Protein AF-A0A1C6JBN5-F1 (afdb_monomer)

Sequence (72 aa):
MNNNNNNNSLQQMGINVKPALNNLKTEVANELGLSNYEQTDKGNLTARQNGYVGGYMTKKLVEMAEQQLAGK

Mean predicted aligned error: 9.76 Å

Foldseek 3Di:
DDDPDDDDPVVVVPPPCVVVLVVLLQVLCVVVVNPPVVPDDCVVPDPVSVVSSVVVSVVVVVVVVVVVVVVD

pLDDT: mean 81.48, std 17.47, range [38.62, 96.56]

Structure (mmCIF, N/CA/C/O backbone):
data_AF-A0A1C6JBN5-F1
#
_entry.id   AF-A0A1C6JBN5-F1
#
loop_
_atom_site.group_PDB
_atom_site.id
_atom_site.type_symbol
_atom_site.label_atom_id
_atom_site.label_alt_id
_atom_site.label_comp_id
_atom_site.label_asym_id
_atom_site.label_entity_id
_atom_site.label_seq_id
_atom_site.pdbx_PDB_ins_code
_atom_site.Cartn_x
_atom_site.Cartn_y
_atom_site.Cartn_z
_atom_site.occupancy
_atom_site.B_iso_or_equiv
_atom_site.auth_seq_id
_atom_site.auth_comp_id
_atom_site.auth_asym_id
_atom_site.auth_atom_id
_atom_site.pdbx_PDB_model_num
ATOM 1 N N . MET A 1 1 ? 4.757 37.876 31.530 1.00 39.09 1 MET A N 1
ATOM 2 C CA . MET A 1 1 ? 4.027 37.455 30.314 1.00 39.09 1 MET A CA 1
ATOM 3 C C . MET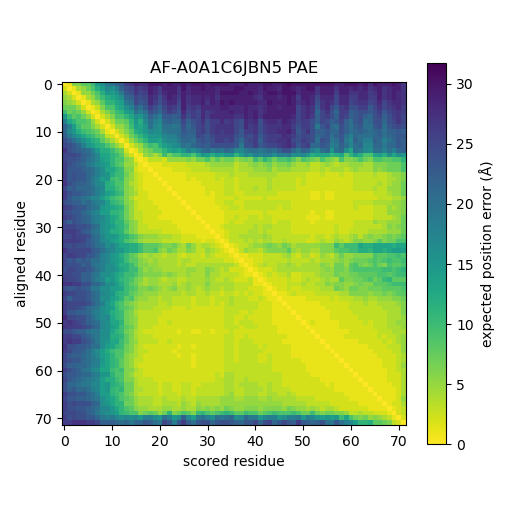 A 1 1 ? 4.408 36.012 30.026 1.00 39.09 1 MET A C 1
ATOM 5 O O . MET A 1 1 ? 5.572 35.752 29.763 1.00 39.09 1 MET A O 1
ATOM 9 N N . ASN A 1 2 ? 3.466 35.083 30.203 1.00 38.62 2 ASN A N 1
ATOM 10 C CA . ASN A 1 2 ? 3.678 33.638 30.110 1.00 38.62 2 ASN A CA 1
ATOM 11 C C . ASN A 1 2 ? 3.288 33.165 28.701 1.00 38.62 2 ASN A C 1
ATOM 13 O O . ASN A 1 2 ? 2.100 33.125 28.386 1.00 38.62 2 ASN A O 1
ATOM 17 N N . ASN A 1 3 ? 4.268 32.869 27.844 1.00 53.97 3 ASN A N 1
ATOM 18 C CA . ASN A 1 3 ? 4.014 32.450 26.464 1.00 53.97 3 ASN A CA 1
ATOM 19 C C . ASN A 1 3 ? 3.866 30.921 26.397 1.00 53.97 3 ASN A C 1
ATOM 21 O O . ASN A 1 3 ? 4.835 30.191 26.197 1.00 53.97 3 ASN A O 1
ATOM 25 N N . ASN A 1 4 ? 2.630 30.450 26.572 1.00 54.03 4 ASN A N 1
ATOM 26 C CA . ASN A 1 4 ? 2.223 29.080 26.260 1.00 54.03 4 ASN A CA 1
ATOM 27 C C . ASN A 1 4 ? 2.133 28.910 24.736 1.00 54.03 4 ASN A C 1
ATOM 29 O O . ASN A 1 4 ? 1.071 29.089 24.142 1.00 54.03 4 ASN A O 1
ATOM 33 N N . ASN A 1 5 ? 3.248 28.550 24.100 1.00 56.81 5 ASN A N 1
ATOM 34 C CA . ASN A 1 5 ? 3.247 28.117 22.706 1.00 56.81 5 ASN A CA 1
ATOM 35 C C . ASN A 1 5 ? 2.900 26.627 22.622 1.00 56.81 5 ASN A C 1
ATOM 37 O O . ASN A 1 5 ? 3.765 25.755 22.633 1.00 56.81 5 ASN A O 1
ATOM 41 N N . ASN A 1 6 ? 1.597 26.370 22.514 1.00 59.09 6 ASN A N 1
ATOM 42 C CA . ASN A 1 6 ? 1.026 25.131 22.005 1.00 59.09 6 ASN A CA 1
ATOM 43 C C . ASN A 1 6 ? 1.441 24.948 20.543 1.00 59.09 6 ASN A C 1
ATOM 45 O O . ASN A 1 6 ? 0.803 25.527 19.674 1.00 59.09 6 ASN A O 1
ATOM 49 N N . ASN A 1 7 ? 2.476 24.161 20.255 1.00 53.03 7 ASN A N 1
ATOM 50 C CA . ASN A 1 7 ? 2.717 23.646 18.908 1.00 53.03 7 ASN A CA 1
ATOM 51 C C . ASN A 1 7 ? 3.415 22.280 18.986 1.00 53.03 7 ASN A C 1
ATOM 53 O O . ASN A 1 7 ? 4.501 22.174 19.544 1.00 53.03 7 ASN A O 1
ATOM 57 N N . ASN A 1 8 ? 2.785 21.276 18.363 1.00 48.25 8 ASN A N 1
ATOM 58 C CA . ASN A 1 8 ? 3.258 19.907 18.106 1.00 48.25 8 ASN A CA 1
ATOM 59 C C . ASN A 1 8 ? 3.092 18.820 19.189 1.00 48.25 8 ASN A C 1
ATOM 61 O O . ASN A 1 8 ? 4.024 18.086 19.503 1.00 48.25 8 ASN A O 1
ATOM 65 N N . SER A 1 9 ? 1.848 18.540 19.588 1.00 44.31 9 SER A N 1
ATOM 66 C CA . SER A 1 9 ? 1.476 17.198 20.081 1.00 44.31 9 SER A CA 1
ATOM 67 C C . SER A 1 9 ? 1.590 16.095 19.005 1.00 44.31 9 SER A C 1
ATOM 69 O O . SER A 1 9 ? 1.606 14.915 19.339 1.00 44.31 9 SER A O 1
ATOM 71 N N . LEU A 1 10 ? 1.750 16.450 17.720 1.00 51.62 10 LEU A N 1
ATOM 72 C CA . LEU A 1 10 ? 2.038 15.502 16.630 1.00 51.62 10 LEU A CA 1
ATOM 73 C C . LEU A 1 10 ? 3.506 15.038 16.592 1.00 51.62 10 LEU A C 1
ATOM 75 O O . LEU A 1 10 ? 3.777 13.939 16.118 1.00 51.62 10 LEU A O 1
ATOM 79 N N . GLN A 1 11 ? 4.456 15.826 17.117 1.00 47.50 11 GLN A N 1
ATOM 80 C CA . GLN A 1 11 ? 5.864 15.400 17.226 1.00 47.50 11 GLN A CA 1
ATOM 81 C C . GLN A 1 11 ? 6.093 14.436 18.400 1.00 47.50 11 GLN A C 1
ATOM 83 O O . GLN A 1 11 ? 7.097 13.729 18.428 1.00 47.50 11 GLN A O 1
ATOM 88 N N . GLN A 1 12 ? 5.149 14.369 19.343 1.00 45.78 12 GLN A N 1
ATOM 89 C CA . GLN A 1 12 ? 5.232 13.532 20.540 1.00 45.78 12 GLN A CA 1
ATOM 90 C C . GLN A 1 12 ? 4.491 12.189 20.403 1.00 45.78 12 GLN A C 1
ATOM 92 O O . GLN A 1 12 ? 4.346 11.459 21.374 1.00 45.78 12 GLN A O 1
ATOM 97 N N . MET A 1 13 ? 4.089 11.796 19.189 1.00 52.19 13 MET A N 1
ATOM 98 C CA . MET A 1 13 ? 3.815 10.390 18.850 1.00 52.19 13 MET A CA 1
ATOM 99 C C . MET A 1 13 ? 5.067 9.745 18.246 1.00 52.19 13 MET A C 1
ATOM 101 O O . MET A 1 13 ? 5.016 9.105 17.199 1.00 52.19 13 MET A O 1
ATOM 105 N N . GLY A 1 14 ? 6.212 9.936 18.907 1.00 50.44 14 GLY A N 1
ATOM 106 C CA . GLY A 1 14 ? 7.513 9.353 18.571 1.00 50.44 14 GLY A CA 1
ATOM 107 C C . GLY A 1 14 ? 7.573 7.836 18.767 1.00 50.44 14 GLY A C 1
ATOM 108 O O . GLY A 1 14 ? 8.558 7.314 19.281 1.00 50.44 14 GLY A O 1
ATOM 109 N N . ILE A 1 15 ? 6.529 7.111 18.371 1.00 60.28 15 ILE A N 1
ATOM 110 C CA . ILE A 1 15 ? 6.624 5.680 18.135 1.00 60.28 15 ILE A CA 1
ATOM 111 C C . ILE A 1 15 ? 7.428 5.555 16.848 1.00 60.28 15 ILE A C 1
ATOM 113 O O . ILE A 1 15 ? 7.070 6.118 15.814 1.00 60.28 15 ILE A O 1
ATOM 117 N N . ASN A 1 16 ? 8.550 4.848 16.910 1.00 67.25 16 ASN A N 1
ATOM 118 C CA . ASN A 1 16 ? 9.305 4.475 15.726 1.00 67.25 16 ASN A CA 1
ATOM 119 C C . ASN A 1 16 ? 8.440 3.522 14.879 1.00 67.25 16 ASN A C 1
ATOM 121 O O . ASN A 1 16 ? 8.579 2.309 14.962 1.00 67.25 16 ASN A O 1
ATOM 125 N N . VAL A 1 17 ? 7.497 4.076 14.112 1.00 79.50 17 VAL A N 1
ATOM 126 C CA . VAL A 1 17 ? 6.544 3.345 13.262 1.00 79.50 17 VAL A CA 1
ATOM 127 C C . VAL A 1 17 ? 7.165 2.928 11.937 1.00 79.50 17 VAL A C 1
ATOM 129 O O . VAL A 1 17 ? 6.565 2.160 11.197 1.00 79.50 17 VAL A O 1
ATOM 132 N N . LYS A 1 18 ? 8.380 3.400 11.627 1.00 83.81 18 LYS A N 1
ATOM 133 C CA . LYS A 1 18 ? 9.080 3.073 10.379 1.00 83.81 18 LYS A CA 1
ATOM 134 C C . LYS A 1 18 ? 9.182 1.558 10.136 1.00 83.81 18 LYS A C 1
ATOM 136 O O . LYS A 1 18 ? 8.875 1.150 9.021 1.00 83.81 18 LYS A O 1
ATOM 141 N N . PRO A 1 19 ? 9.531 0.708 11.124 1.00 87.38 19 PRO A N 1
ATOM 142 C CA . PRO A 1 19 ? 9.561 -0.740 10.929 1.00 87.38 19 PRO A CA 1
ATOM 143 C C . PRO A 1 19 ? 8.170 -1.317 10.639 1.00 87.38 19 PRO A C 1
ATOM 145 O O . PRO A 1 19 ? 8.022 -2.100 9.709 1.00 87.38 19 PRO A O 1
ATOM 148 N N . ALA A 1 20 ? 7.140 -0.880 11.371 1.00 88.81 20 ALA A N 1
ATOM 149 C CA . ALA A 1 20 ? 5.765 -1.331 11.152 1.00 88.81 20 ALA A CA 1
ATOM 150 C C . ALA A 1 20 ? 5.245 -0.926 9.762 1.00 88.81 20 ALA A C 1
ATOM 152 O O . ALA A 1 20 ? 4.644 -1.732 9.060 1.00 88.81 20 ALA A O 1
ATOM 153 N N . LEU A 1 21 ? 5.541 0.301 9.327 1.00 90.19 21 LEU A N 1
ATOM 154 C CA . LEU A 1 21 ? 5.189 0.790 7.995 1.00 90.19 21 LEU A CA 1
ATOM 155 C C . LEU A 1 21 ? 5.958 0.063 6.885 1.00 90.19 21 LEU A C 1
ATOM 157 O O . LEU A 1 21 ? 5.402 -0.156 5.813 1.00 90.19 21 LEU A O 1
ATOM 161 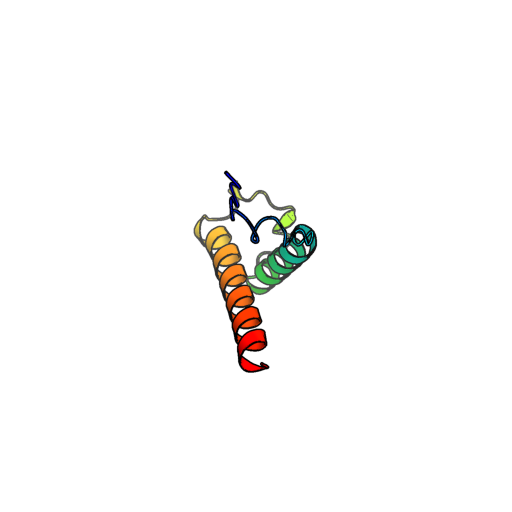N N . ASN A 1 22 ? 7.208 -0.339 7.125 1.00 91.06 22 ASN A N 1
ATOM 162 C CA . ASN A 1 22 ? 7.971 -1.154 6.178 1.00 91.06 22 ASN A CA 1
ATOM 163 C C . ASN A 1 22 ? 7.386 -2.566 6.039 1.00 91.06 22 ASN A C 1
ATOM 165 O O . ASN A 1 22 ? 7.307 -3.081 4.922 1.00 91.06 22 ASN A O 1
ATOM 169 N N . ASN A 1 23 ? 6.930 -3.164 7.143 1.00 91.50 23 ASN A N 1
ATOM 170 C CA . ASN A 1 23 ? 6.228 -4.447 7.110 1.00 91.50 23 ASN A CA 1
ATOM 171 C C . ASN A 1 23 ? 4.919 -4.318 6.325 1.00 91.50 23 ASN A C 1
ATOM 173 O O . ASN A 1 23 ? 4.726 -5.047 5.357 1.00 91.50 23 ASN A O 1
ATOM 177 N N . LEU A 1 24 ? 4.102 -3.306 6.641 1.00 93.31 24 LEU A N 1
ATOM 178 C CA . LEU A 1 24 ? 2.859 -3.023 5.918 1.00 93.31 24 LEU A CA 1
ATOM 179 C C . LEU A 1 24 ? 3.104 -2.819 4.418 1.00 93.31 24 LEU A C 1
ATOM 181 O O . LEU A 1 24 ? 2.381 -3.359 3.588 1.00 93.31 24 LEU A O 1
ATOM 185 N N . LYS A 1 25 ? 4.135 -2.053 4.051 1.00 92.94 25 LYS A N 1
ATOM 186 C CA . LYS A 1 25 ? 4.528 -1.846 2.652 1.00 92.94 25 LYS A CA 1
ATOM 187 C C . LYS A 1 25 ? 4.866 -3.163 1.956 1.00 92.94 25 LYS A C 1
ATOM 189 O O . LYS A 1 25 ? 4.443 -3.374 0.823 1.00 92.94 25 LYS A O 1
ATOM 194 N N . THR A 1 26 ? 5.612 -4.036 2.630 1.00 93.12 26 THR A N 1
ATOM 195 C CA . THR A 1 26 ? 6.010 -5.346 2.098 1.00 93.12 26 THR A CA 1
ATOM 196 C C . THR A 1 26 ? 4.797 -6.255 1.918 1.00 93.12 26 THR A C 1
ATOM 198 O O . THR A 1 26 ? 4.643 -6.869 0.866 1.00 93.12 26 THR A O 1
ATOM 201 N N . GLU A 1 27 ? 3.903 -6.298 2.905 1.00 92.12 27 GLU A N 1
ATOM 202 C CA . GLU A 1 27 ? 2.643 -7.044 2.845 1.00 92.12 27 GLU A CA 1
ATOM 203 C C . GLU A 1 27 ? 1.760 -6.559 1.693 1.00 92.12 27 GLU A C 1
ATOM 205 O O . GLU A 1 27 ? 1.371 -7.355 0.842 1.00 92.12 27 GLU A O 1
ATOM 210 N N . VAL A 1 28 ? 1.519 -5.248 1.603 1.00 94.31 28 VAL A N 1
ATOM 211 C CA . VAL A 1 28 ? 0.726 -4.640 0.525 1.00 94.31 28 VAL A CA 1
ATOM 212 C C . VAL A 1 28 ? 1.339 -4.923 -0.844 1.00 94.31 28 VAL A C 1
ATOM 214 O O . VAL 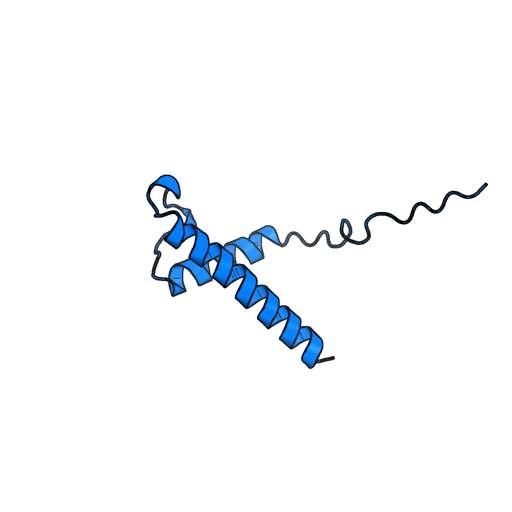A 1 28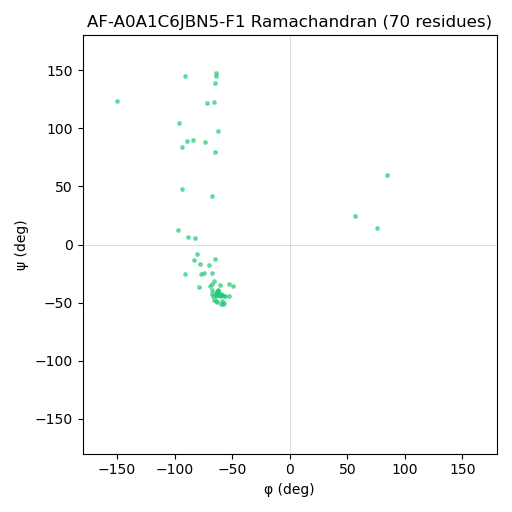 ? 0.626 -5.257 -1.786 1.00 94.31 28 VAL A O 1
ATOM 217 N N . ALA A 1 29 ? 2.658 -4.802 -0.981 1.00 93.12 29 ALA A N 1
ATOM 218 C CA . ALA A 1 29 ? 3.318 -5.094 -2.244 1.00 93.12 29 ALA A CA 1
ATOM 219 C C . ALA A 1 29 ? 3.155 -6.568 -2.648 1.00 93.12 29 ALA A C 1
ATOM 221 O O . ALA A 1 29 ? 2.840 -6.846 -3.805 1.00 93.12 29 ALA A O 1
ATOM 222 N N . ASN A 1 30 ? 3.282 -7.497 -1.697 1.00 92.25 30 ASN A N 1
ATOM 223 C CA . ASN A 1 30 ? 3.050 -8.920 -1.940 1.00 92.25 30 ASN A CA 1
ATOM 224 C C . ASN A 1 30 ? 1.592 -9.207 -2.339 1.00 92.25 30 ASN A C 1
ATOM 226 O O . ASN A 1 30 ? 1.367 -9.958 -3.286 1.00 92.25 30 ASN A O 1
ATOM 230 N N . GLU A 1 31 ? 0.611 -8.579 -1.681 1.00 91.44 31 GLU A N 1
ATOM 231 C CA . GLU A 1 31 ? -0.816 -8.683 -2.038 1.00 91.44 31 GLU A CA 1
ATOM 232 C C . GLU A 1 31 ? -1.097 -8.185 -3.463 1.00 91.44 31 GLU A C 1
ATOM 234 O O . GLU A 1 31 ? -1.930 -8.746 -4.172 1.00 91.44 31 GLU A O 1
ATOM 239 N N . LEU A 1 32 ? -0.370 -7.157 -3.908 1.00 91.94 32 LEU A N 1
ATOM 240 C CA . LEU A 1 32 ? -0.455 -6.609 -5.264 1.00 91.94 32 LEU A CA 1
ATOM 241 C C . LEU A 1 32 ? 0.368 -7.403 -6.298 1.00 91.94 32 LEU A C 1
ATOM 243 O O . LEU A 1 32 ? 0.468 -6.983 -7.453 1.00 91.94 32 LEU A O 1
ATOM 247 N N . GLY A 1 33 ? 0.965 -8.535 -5.909 1.00 90.06 33 GLY A N 1
ATOM 248 C CA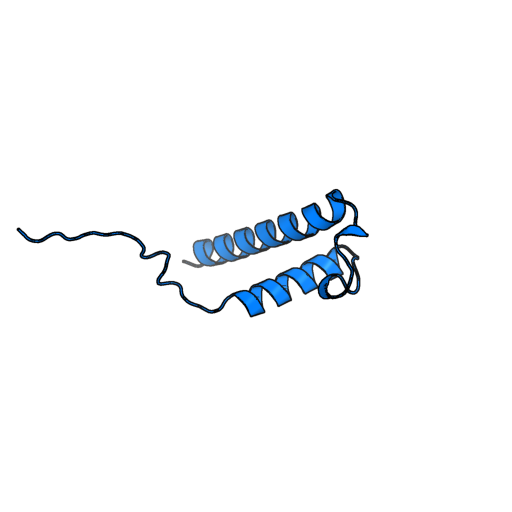 . GLY A 1 33 ? 1.774 -9.388 -6.783 1.00 90.06 33 GLY A CA 1
ATOM 249 C C . GLY A 1 33 ? 3.172 -8.840 -7.090 1.00 90.06 33 GLY A C 1
ATOM 250 O O . GLY A 1 33 ? 3.835 -9.318 -8.009 1.00 90.06 33 GLY A O 1
ATOM 251 N N . LEU A 1 34 ? 3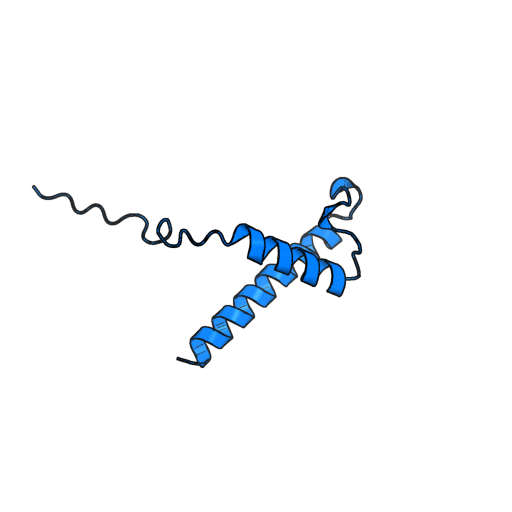.637 -7.835 -6.343 1.00 89.56 34 LEU A N 1
ATOM 252 C CA . LEU A 1 34 ? 4.965 -7.239 -6.486 1.00 89.56 34 LEU A CA 1
ATOM 253 C C . LEU A 1 34 ? 5.949 -7.920 -5.528 1.00 89.56 34 LEU A C 1
ATOM 255 O O . LEU A 1 34 ? 6.214 -7.440 -4.425 1.00 89.56 34 LEU A O 1
ATOM 259 N N . SER A 1 35 ? 6.509 -9.050 -5.957 1.00 84.31 35 SER A N 1
ATOM 260 C CA . SER A 1 35 ? 7.544 -9.752 -5.195 1.00 84.31 35 SER A CA 1
ATOM 261 C C . SER A 1 35 ? 8.816 -8.911 -5.060 1.00 84.31 35 SER A C 1
ATOM 263 O O . SER A 1 35 ? 9.209 -8.205 -5.987 1.00 84.31 35 SER A O 1
ATOM 265 N N . ASN A 1 36 ? 9.492 -9.026 -3.913 1.00 84.12 36 ASN A N 1
ATOM 266 C CA . ASN A 1 36 ? 10.759 -8.344 -3.620 1.00 84.12 36 ASN A CA 1
ATOM 267 C C . ASN A 1 36 ? 10.714 -6.816 -3.738 1.00 84.12 36 ASN A C 1
ATOM 269 O O . ASN A 1 36 ? 11.762 -6.189 -3.888 1.00 84.12 36 ASN A O 1
ATOM 273 N N . TYR A 1 37 ? 9.533 -6.208 -3.597 1.00 86.88 37 TYR A N 1
ATOM 274 C CA . TYR A 1 37 ? 9.345 -4.767 -3.750 1.00 86.88 37 TYR A CA 1
ATOM 275 C C . TYR A 1 37 ? 10.353 -3.933 -2.958 1.00 86.88 37 TYR A C 1
ATOM 277 O O . TYR A 1 37 ? 10.815 -2.926 -3.469 1.00 86.88 37 TYR A O 1
ATOM 285 N N . GLU A 1 38 ? 10.775 -4.353 -1.762 1.00 86.12 38 GLU A N 1
ATOM 286 C CA . GLU A 1 38 ? 11.796 -3.644 -0.980 1.00 86.12 38 GLU A CA 1
ATOM 287 C C . GLU A 1 38 ? 13.168 -3.583 -1.658 1.00 86.12 38 GLU A C 1
ATOM 289 O O . GLU A 1 38 ? 13.802 -2.529 -1.633 1.00 86.12 38 GLU A O 1
ATOM 294 N N . GLN A 1 39 ? 13.596 -4.674 -2.292 1.00 87.06 39 GLN A N 1
ATOM 295 C CA . GLN A 1 39 ? 14.918 -4.815 -2.913 1.00 87.06 39 GLN A CA 1
ATOM 296 C C . GLN A 1 39 ? 14.925 -4.384 -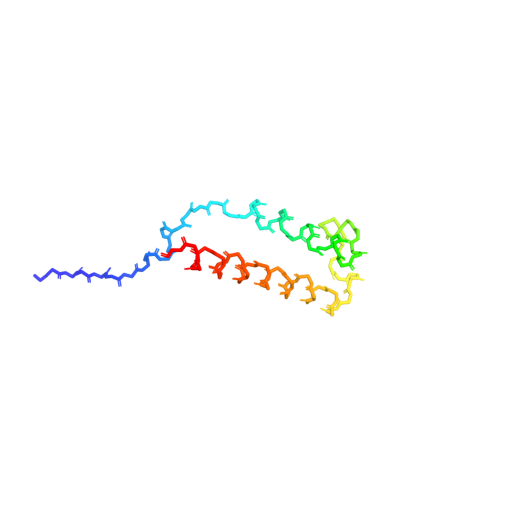4.381 1.00 87.06 39 GLN A C 1
ATOM 298 O O . GLN A 1 39 ? 15.959 -3.979 -4.906 1.00 87.06 39 GLN A O 1
ATOM 303 N N . THR A 1 40 ? 13.775 -4.454 -5.049 1.00 87.12 40 THR A N 1
ATOM 304 C CA . THR A 1 40 ? 13.630 -4.005 -6.431 1.00 87.12 40 THR A CA 1
ATOM 305 C C . THR A 1 40 ? 13.851 -2.499 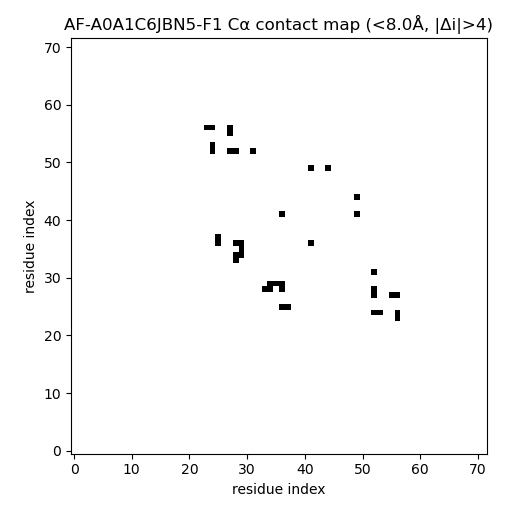-6.520 1.00 87.12 40 THR A C 1
ATOM 307 O O . THR A 1 40 ? 13.364 -1.732 -5.682 1.00 87.12 40 THR A O 1
ATOM 310 N N . ASP A 1 41 ? 14.565 -2.069 -7.558 1.00 86.94 41 ASP A N 1
ATOM 311 C CA . ASP A 1 41 ? 14.654 -0.659 -7.918 1.00 86.94 41 ASP A CA 1
ATOM 312 C C . ASP A 1 41 ? 13.275 -0.150 -8.363 1.00 86.94 41 ASP A C 1
ATOM 314 O O . ASP A 1 41 ? 12.668 -0.669 -9.302 1.00 86.94 41 ASP A O 1
ATOM 318 N N . LYS A 1 42 ? 12.773 0.885 -7.686 1.00 87.38 42 LYS A N 1
ATOM 319 C CA . LYS A 1 42 ? 11.436 1.450 -7.931 1.00 87.38 42 LYS A CA 1
ATOM 320 C C . LYS A 1 42 ? 11.377 2.169 -9.273 1.00 87.38 42 LYS A C 1
ATOM 322 O O . LYS A 1 42 ? 10.273 2.359 -9.775 1.00 87.38 42 LYS A O 1
ATOM 327 N N . GLY A 1 43 ? 12.526 2.510 -9.864 1.00 88.25 43 GLY A N 1
ATOM 328 C CA . GLY A 1 43 ? 12.627 3.010 -11.234 1.00 88.25 43 GLY A CA 1
ATOM 329 C C . GLY A 1 43 ? 12.267 1.967 -12.297 1.00 88.25 43 GLY A C 1
ATOM 330 O O . GLY A 1 43 ? 11.804 2.338 -13.371 1.00 88.25 43 GLY A O 1
ATOM 331 N N . ASN A 1 44 ? 12.396 0.671 -11.986 1.00 90.31 44 ASN A N 1
ATOM 332 C CA . ASN A 1 44 ? 11.993 -0.416 -12.887 1.00 90.31 44 ASN A CA 1
ATOM 333 C C . ASN A 1 44 ? 10.493 -0.739 -12.803 1.00 90.31 44 ASN A C 1
ATOM 335 O O . ASN A 1 44 ? 9.962 -1.457 -13.649 1.00 90.31 44 ASN A O 1
ATOM 339 N N . LEU A 1 45 ? 9.806 -0.231 -11.778 1.00 90.06 45 LEU A N 1
ATOM 340 C CA . LEU A 1 45 ? 8.366 -0.380 -11.615 1.00 90.06 45 LEU A CA 1
ATOM 341 C C . LEU A 1 45 ? 7.651 0.797 -12.269 1.00 90.06 45 LEU A C 1
ATOM 343 O O . LEU A 1 45 ? 8.105 1.940 -12.229 1.00 90.06 45 LEU A O 1
ATOM 347 N N . THR A 1 46 ? 6.479 0.540 -12.842 1.00 93.12 46 THR A N 1
ATOM 348 C CA . THR A 1 46 ? 5.664 1.626 -13.386 1.00 93.12 46 THR A CA 1
ATOM 349 C C . THR A 1 46 ? 5.216 2.562 -12.260 1.00 93.12 46 THR A C 1
ATOM 351 O O . THR A 1 46 ? 4.925 2.126 -11.142 1.00 93.12 46 THR A O 1
ATOM 354 N N . ALA A 1 47 ? 5.074 3.857 -12.559 1.00 93.62 47 ALA A N 1
ATOM 355 C CA . ALA A 1 47 ? 4.553 4.834 -11.597 1.00 93.62 47 ALA A CA 1
ATOM 356 C C . ALA A 1 47 ? 3.201 4.400 -10.997 1.00 93.62 47 ALA A C 1
ATOM 358 O O . ALA A 1 47 ? 2.937 4.619 -9.818 1.00 93.62 47 ALA A O 1
ATOM 359 N N . ARG A 1 48 ? 2.373 3.712 -11.795 1.00 93.25 48 ARG A N 1
ATOM 360 C CA . ARG A 1 48 ? 1.100 3.135 -11.357 1.00 93.25 48 ARG A CA 1
ATOM 361 C C . ARG A 1 48 ? 1.284 2.035 -10.305 1.00 93.25 48 ARG A C 1
ATOM 363 O O . ARG A 1 48 ? 0.557 2.046 -9.322 1.00 93.25 48 ARG A O 1
ATOM 370 N N . GLN A 1 49 ? 2.241 1.121 -10.474 1.00 92.38 49 GLN A N 1
ATOM 371 C CA . GLN A 1 49 ? 2.514 0.058 -9.494 1.00 92.38 49 GLN A CA 1
ATOM 372 C C . GLN A 1 49 ? 2.992 0.631 -8.158 1.00 92.38 49 GLN A C 1
ATOM 374 O O . GLN A 1 49 ? 2.428 0.301 -7.118 1.00 92.38 49 GLN A O 1
ATOM 379 N N . ASN A 1 50 ? 3.965 1.547 -8.192 1.00 92.62 50 ASN A N 1
ATOM 380 C CA . ASN A 1 50 ? 4.436 2.238 -6.987 1.00 92.62 50 ASN A CA 1
ATOM 381 C C . ASN A 1 50 ? 3.293 3.012 -6.304 1.00 92.62 50 ASN A C 1
ATOM 383 O O . ASN A 1 50 ? 3.126 2.952 -5.084 1.00 92.62 50 ASN A O 1
ATOM 387 N N . GLY A 1 51 ? 2.469 3.701 -7.101 1.00 94.19 51 GLY A N 1
ATOM 388 C CA . GLY A 1 51 ? 1.298 4.430 -6.619 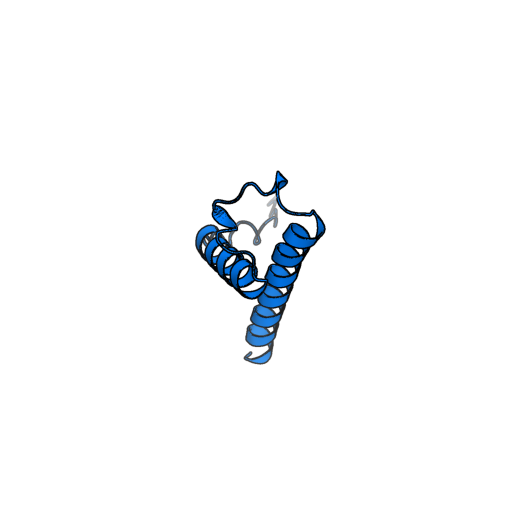1.00 94.19 51 GLY A CA 1
ATOM 389 C C . GLY A 1 51 ? 0.250 3.522 -5.974 1.00 94.19 51 GLY A C 1
ATOM 390 O O . GLY A 1 51 ? -0.296 3.878 -4.932 1.00 94.19 51 GLY A O 1
ATOM 391 N N . TYR A 1 52 ? 0.002 2.335 -6.536 1.00 95.25 52 TYR A N 1
ATOM 392 C CA . TYR A 1 52 ? -0.918 1.369 -5.939 1.00 95.25 52 TYR A CA 1
ATOM 393 C C . TYR A 1 52 ? -0.433 0.873 -4.581 1.00 95.25 52 TYR A C 1
ATOM 395 O O . TYR A 1 52 ? -1.239 0.842 -3.656 1.00 95.25 52 TYR A O 1
ATOM 403 N N . VAL A 1 53 ? 0.859 0.583 -4.411 1.00 94.94 53 VAL A N 1
ATOM 404 C CA . VAL A 1 53 ? 1.390 0.187 -3.096 1.00 94.94 53 VAL A CA 1
ATOM 405 C C . VAL A 1 53 ? 1.123 1.276 -2.055 1.00 94.94 53 VAL A C 1
ATOM 407 O O . VAL A 1 53 ? 0.528 1.000 -1.016 1.00 94.94 53 VAL A O 1
ATOM 410 N N . GLY A 1 54 ? 1.476 2.530 -2.350 1.00 94.75 54 GLY A N 1
ATOM 411 C CA . GLY A 1 54 ? 1.227 3.645 -1.429 1.00 94.75 54 GLY A CA 1
ATOM 412 C C . GLY A 1 54 ? -0.261 3.859 -1.128 1.00 94.75 54 GLY A C 1
ATOM 413 O O . GLY A 1 54 ? -0.644 4.011 0.030 1.00 94.75 54 GLY A O 1
ATOM 414 N N . GLY A 1 55 ? -1.116 3.806 -2.153 1.00 96.56 55 GLY A N 1
ATOM 415 C CA . GLY A 1 55 ? -2.561 3.975 -1.997 1.00 96.56 55 GLY A CA 1
ATOM 416 C C . GLY A 1 55 ? -3.206 2.884 -1.140 1.00 96.56 55 GLY A C 1
ATOM 417 O O . GLY A 1 55 ? -4.016 3.189 -0.264 1.00 96.56 55 GLY A O 1
ATOM 418 N N . TYR A 1 56 ? -2.817 1.621 -1.334 1.00 96.25 56 TYR A N 1
ATOM 419 C CA . TYR A 1 56 ? -3.310 0.507 -0.521 1.00 96.25 56 TYR A CA 1
ATOM 420 C C . TYR A 1 56 ? -2.794 0.566 0.920 1.00 96.25 56 TYR A C 1
ATOM 422 O O . TYR A 1 56 ? -3.553 0.266 1.840 1.00 96.25 56 TYR A O 1
ATOM 430 N N . MET A 1 57 ? -1.552 1.014 1.144 1.00 95.38 57 MET A N 1
ATOM 431 C CA . MET A 1 57 ? -1.056 1.274 2.500 1.00 95.38 57 MET A CA 1
ATOM 432 C C . MET A 1 57 ? -1.920 2.317 3.216 1.00 95.38 57 MET A C 1
ATOM 434 O O . MET A 1 57 ? -2.352 2.078 4.341 1.00 95.38 57 MET A O 1
ATOM 438 N N . THR A 1 58 ? -2.212 3.454 2.571 1.00 95.50 58 THR A N 1
ATOM 439 C CA . THR A 1 58 ? -3.087 4.484 3.152 1.00 95.50 58 THR A CA 1
ATOM 440 C C . THR A 1 58 ? -4.483 3.938 3.421 1.00 95.50 58 THR A C 1
ATOM 442 O O . THR A 1 58 ? -5.013 4.169 4.503 1.00 95.50 58 THR A O 1
ATOM 445 N N . LYS A 1 59 ? -5.056 3.169 2.489 1.00 95.69 59 LYS A N 1
ATOM 446 C CA . LYS A 1 59 ? -6.367 2.541 2.674 1.00 95.69 59 LYS A CA 1
ATOM 447 C C . LYS A 1 59 ? -6.400 1.654 3.923 1.00 95.69 59 LYS A C 1
ATOM 449 O O . LYS A 1 59 ? -7.257 1.859 4.772 1.00 95.69 59 LYS A O 1
ATOM 454 N N . LYS A 1 60 ? -5.428 0.751 4.090 1.00 94.00 60 LYS A N 1
ATOM 455 C CA . LYS A 1 60 ? -5.339 -0.120 5.276 1.00 94.00 60 LYS A CA 1
ATOM 456 C C . LYS A 1 60 ? -5.141 0.670 6.571 1.00 94.00 60 LYS A C 1
ATOM 458 O O . LYS A 1 60 ? -5.713 0.319 7.596 1.00 94.00 60 LYS A O 1
ATOM 463 N N . LEU A 1 61 ? -4.340 1.738 6.548 1.00 92.38 61 LEU A N 1
ATOM 464 C CA . LEU A 1 61 ? -4.161 2.618 7.712 1.00 92.38 61 LEU A CA 1
ATOM 465 C C . LEU A 1 61 ? -5.464 3.315 8.110 1.00 92.38 61 LEU A C 1
ATOM 467 O O . LEU A 1 61 ? -5.755 3.410 9.300 1.00 92.38 61 LEU A O 1
ATOM 471 N N . VAL A 1 62 ? -6.249 3.767 7.130 1.00 94.06 62 VAL A N 1
ATOM 472 C CA . VAL A 1 62 ? -7.575 4.345 7.375 1.00 94.06 62 VAL A CA 1
ATOM 473 C C . VAL A 1 62 ? -8.522 3.286 7.929 1.00 94.06 62 VAL A C 1
ATOM 475 O O . VAL A 1 62 ? -9.117 3.530 8.967 1.00 94.06 62 VAL A O 1
ATOM 478 N N . GLU A 1 63 ? -8.584 2.093 7.335 1.00 93.44 63 GLU A N 1
ATOM 479 C CA . GLU A 1 63 ? -9.408 0.981 7.838 1.00 93.44 63 GLU A CA 1
ATOM 480 C C . GLU A 1 63 ? -9.051 0.614 9.291 1.00 93.44 63 GLU A C 1
ATOM 482 O O . GLU A 1 63 ? -9.931 0.460 10.136 1.00 93.44 63 GLU A O 1
ATOM 487 N N . MET A 1 64 ? -7.756 0.533 9.621 1.00 91.19 64 MET A N 1
ATOM 488 C CA . MET A 1 64 ? -7.293 0.296 10.994 1.00 91.19 64 MET A CA 1
ATOM 489 C C . MET A 1 64 ? -7.709 1.422 11.948 1.00 91.19 64 MET A C 1
ATOM 491 O O . MET A 1 64 ? -8.087 1.156 13.089 1.00 91.19 64 MET A O 1
ATOM 495 N N . ALA A 1 65 ? -7.638 2.679 11.505 1.00 91.44 65 ALA A N 1
ATOM 496 C CA . ALA A 1 65 ? -8.075 3.821 12.300 1.00 91.44 65 ALA A CA 1
ATOM 497 C C . ALA A 1 65 ? -9.599 3.816 12.503 1.00 91.44 65 ALA A C 1
ATOM 499 O O . ALA A 1 65 ? -10.063 4.024 13.620 1.00 91.44 65 ALA A O 1
ATOM 500 N N . GLU A 1 66 ? -10.375 3.517 11.460 1.00 93.06 66 GLU A N 1
ATOM 501 C CA . GLU A 1 66 ? -11.832 3.373 11.526 1.00 93.06 66 GLU A CA 1
ATOM 502 C C . GLU A 1 66 ? -12.238 2.270 12.506 1.00 93.06 66 GLU A C 1
ATOM 504 O O . GLU A 1 66 ? -13.109 2.492 13.342 1.00 93.06 66 GLU A O 1
ATOM 509 N N . GLN A 1 67 ? -11.563 1.116 12.487 1.00 92.75 67 GLN A N 1
ATOM 510 C CA . GLN A 1 67 ? -11.794 0.032 13.449 1.00 92.75 67 GLN A CA 1
ATOM 511 C C . GLN A 1 67 ? -11.493 0.454 14.893 1.00 92.75 67 GLN A C 1
ATOM 513 O O . GLN A 1 67 ? -12.263 0.146 15.802 1.00 92.75 67 GLN A O 1
ATOM 518 N N . GLN A 1 68 ? -10.396 1.185 15.115 1.00 89.38 68 GLN A N 1
ATOM 519 C CA . GLN A 1 68 ? -10.056 1.717 16.439 1.00 89.38 68 GLN A CA 1
ATOM 520 C C . GLN A 1 68 ? -11.066 2.756 16.935 1.00 89.38 68 GLN A C 1
ATOM 522 O O . GLN A 1 68 ? -11.266 2.878 18.142 1.00 89.38 68 GLN A O 1
ATOM 527 N N . LEU A 1 69 ? -11.676 3.514 16.022 1.00 91.88 69 LEU A N 1
ATOM 528 C CA . LEU A 1 69 ? -12.713 4.492 16.343 1.00 91.88 69 LEU A CA 1
ATOM 529 C C . LEU A 1 69 ? -14.078 3.835 16.565 1.00 91.88 69 LEU A C 1
ATOM 531 O O . LEU A 1 69 ? -14.804 4.282 17.438 1.00 91.88 69 LEU A O 1
ATOM 535 N N . ALA A 1 70 ? -14.416 2.783 15.819 1.00 88.31 70 ALA A N 1
ATOM 536 C CA . ALA A 1 70 ? -15.679 2.055 15.954 1.00 88.31 70 ALA A CA 1
ATOM 537 C C . ALA A 1 70 ? -15.734 1.159 17.206 1.00 88.31 70 ALA A C 1
ATOM 539 O O . ALA A 1 70 ? -16.816 0.833 17.684 1.00 88.31 70 ALA A O 1
ATOM 540 N N . GLY A 1 71 ? -14.573 0.735 17.716 1.00 71.75 71 GLY A N 1
ATOM 541 C CA . GLY A 1 71 ? -14.434 -0.018 18.968 1.00 71.75 71 GLY A CA 1
ATOM 542 C C . GLY A 1 71 ? -14.279 0.848 20.226 1.00 71.75 71 GLY A C 1
ATOM 543 O O . GLY A 1 71 ? -13.992 0.303 21.293 1.00 71.75 71 GLY A O 1
ATOM 544 N N . LYS A 1 72 ? -14.419 2.171 20.101 1.00 52.47 72 LYS A N 1
ATOM 545 C CA . LYS A 1 72 ? -14.544 3.129 21.207 1.00 52.47 72 LYS A CA 1
ATOM 546 C C . LYS A 1 72 ? -15.973 3.642 21.274 1.00 52.47 72 LYS A C 1
ATOM 548 O O . LYS A 1 72 ? -16.463 3.783 22.414 1.00 52.47 72 LYS A O 1
#

Secondary structure (DSSP, 8-state):
--------TTTT-----HHHHHHHHHHHHHHTT-TTTTTS-GGGS-HHHHHHHHHHHHHHHHHHHHHHHHT-

Solvent-accessible surface area (backbone atoms only — not comparable to full-atom values): 4509 Å² total; per-residue (Å²): 137,85,85,82,79,88,79,60,79,76,70,70,64,73,64,84,48,64,66,60,52,50,49,47,49,50,52,44,22,47,76,72,70,38,73,62,56,88,78,48,63,69,85,79,45,54,72,67,58,57,48,48,39,55,51,50,46,51,51,52,54,48,53,53,49,51,51,60,57,73,76,104

Radius of gyration: 17.22 Å; Cα contacts (8 Å, |Δi|>4): 20; chains: 1; bounding box: 31×47×44 Å